Protein AF-A0A093Y6C5-F1 (afdb_monomer)

Mean predicted aligned error: 13.69 Å

pLDDT: mean 70.8, std 15.62, range [41.69, 90.62]

Foldseek 3Di:
DDDDPPVVVVVVVVVVPPPPPPDVQDWDWPPDDVPDDDDPPDDDDTHTDGDPDDDDDDDFDWDDPDPVGTDGDDD

Radius of gyration: 18.27 Å; Cα contacts (8 Å, |Δi|>4): 39; chains: 1; bounding box: 60×26×35 Å

Secondary structure (DSSP, 8-state):
----HHHHHHHHHHTS-------TT---EEESPTT--PPTT-----EE-PPSSP-------EE-SSTTS-EEPP-

Structure (mmCIF, N/CA/C/O backbone):
data_AF-A0A093Y6C5-F1
#
_entry.id   AF-A0A093Y6C5-F1
#
loop_
_atom_site.group_PDB
_atom_site.id
_atom_site.type_symbol
_atom_site.label_atom_id
_atom_site.label_alt_id
_atom_site.label_comp_id
_atom_site.label_asym_id
_atom_site.label_entity_id
_atom_site.label_seq_id
_atom_site.pdbx_PDB_ins_code
_atom_site.Cartn_x
_atom_site.Cartn_y
_atom_site.Cartn_z
_atom_site.occupancy
_atom_site.B_iso_or_equiv
_atom_site.auth_seq_id
_atom_site.auth_comp_id
_atom_site.auth_asym_id
_atom_site.auth_atom_id
_atom_site.pdbx_PDB_model_num
ATOM 1 N N . MET A 1 1 ? -47.991 -8.773 -8.128 1.00 41.69 1 MET A N 1
ATOM 2 C CA . MET A 1 1 ? -46.951 -7.820 -8.571 1.00 41.69 1 MET A CA 1
ATOM 3 C C . MET A 1 1 ? -45.628 -8.264 -7.970 1.00 41.69 1 MET A C 1
ATOM 5 O O . MET A 1 1 ? -45.380 -8.019 -6.800 1.00 41.69 1 MET A O 1
ATOM 9 N N . GLN A 1 2 ? -44.847 -9.030 -8.726 1.00 49.09 2 GLN A N 1
ATOM 10 C CA . GLN A 1 2 ? -43.609 -9.657 -8.264 1.00 49.09 2 GLN A CA 1
ATOM 11 C C . GLN A 1 2 ? -42.441 -8.737 -8.639 1.00 49.09 2 GLN A C 1
ATOM 13 O O . GLN A 1 2 ? -41.724 -8.978 -9.605 1.00 49.09 2 GLN A O 1
ATOM 18 N N . PHE A 1 3 ? -42.305 -7.614 -7.931 1.00 47.66 3 PHE A N 1
ATOM 19 C CA . PHE A 1 3 ? -41.206 -6.686 -8.174 1.00 47.66 3 PHE A CA 1
ATOM 20 C C . PHE A 1 3 ? -39.971 -7.108 -7.372 1.00 47.66 3 PHE A C 1
ATOM 22 O O . PHE A 1 3 ? -39.805 -6.785 -6.206 1.00 47.66 3 PHE A O 1
ATOM 29 N N . SER A 1 4 ? -39.090 -7.819 -8.075 1.00 54.88 4 SER A N 1
ATOM 30 C CA . SER A 1 4 ? -37.736 -7.319 -8.313 1.00 54.88 4 SER A CA 1
ATOM 31 C C . SER A 1 4 ? -36.806 -7.133 -7.098 1.00 54.88 4 SER A C 1
ATOM 33 O O . SER A 1 4 ? -36.242 -6.058 -6.894 1.00 54.88 4 SER A O 1
ATOM 35 N N . PHE A 1 5 ? -36.504 -8.218 -6.383 1.00 54.09 5 PHE A N 1
ATOM 36 C CA . PHE A 1 5 ? -35.256 -8.286 -5.603 1.00 54.09 5 PHE A CA 1
ATOM 37 C C . PHE A 1 5 ? -34.012 -8.306 -6.512 1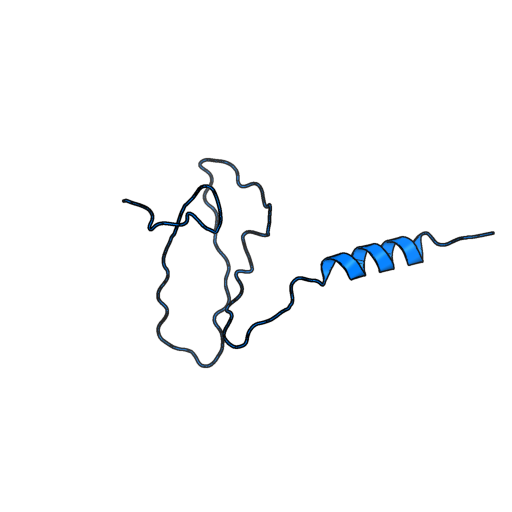.00 54.09 5 PHE A C 1
ATOM 39 O O . PHE A 1 5 ? -32.978 -7.749 -6.161 1.00 54.09 5 PHE A O 1
ATOM 46 N N . ALA A 1 6 ? -34.129 -8.866 -7.723 1.00 54.97 6 ALA A N 1
ATOM 47 C CA . ALA A 1 6 ? -33.019 -8.967 -8.672 1.00 54.97 6 ALA A CA 1
ATOM 48 C C . ALA A 1 6 ? -32.530 -7.600 -9.194 1.00 54.97 6 ALA A C 1
ATOM 50 O O . ALA A 1 6 ? -31.321 -7.374 -9.247 1.00 54.97 6 ALA A O 1
ATOM 51 N N . ASN A 1 7 ? -33.428 -6.654 -9.517 1.00 51.44 7 ASN A N 1
ATOM 52 C CA . ASN A 1 7 ? -32.976 -5.353 -10.036 1.00 51.44 7 ASN A CA 1
ATOM 53 C C . ASN A 1 7 ? -32.342 -4.476 -8.948 1.00 51.44 7 ASN A C 1
ATOM 55 O O . ASN A 1 7 ? -31.467 -3.678 -9.264 1.00 51.44 7 ASN A O 1
ATOM 59 N N . ALA A 1 8 ? -32.722 -4.640 -7.674 1.00 51.81 8 ALA A N 1
ATOM 60 C CA . ALA A 1 8 ? -32.103 -3.903 -6.571 1.00 51.81 8 ALA A CA 1
ATOM 61 C C . ALA A 1 8 ? -30.628 -4.302 -6.373 1.00 51.81 8 ALA A C 1
ATOM 63 O O . ALA A 1 8 ? -29.776 -3.440 -6.163 1.00 51.81 8 ALA A O 1
ATOM 64 N N . CYS A 1 9 ? -30.304 -5.591 -6.525 1.00 50.81 9 CYS A N 1
ATOM 65 C CA . CYS A 1 9 ? -28.921 -6.069 -6.477 1.00 50.81 9 CYS A CA 1
ATOM 66 C C . CYS A 1 9 ? -28.085 -5.576 -7.670 1.00 50.81 9 CYS A C 1
ATOM 68 O O . CYS A 1 9 ? -26.920 -5.237 -7.490 1.00 50.81 9 CYS A O 1
ATOM 70 N N . LEU A 1 10 ? -28.672 -5.484 -8.869 1.00 50.84 10 LEU A N 1
ATOM 71 C CA . LEU A 1 10 ? -27.986 -4.960 -10.059 1.00 50.84 10 LEU A CA 1
ATOM 72 C C . LEU A 1 10 ? -27.657 -3.462 -9.929 1.00 50.84 10 LEU A C 1
ATOM 74 O O . LEU A 1 10 ? -26.571 -3.038 -10.318 1.00 50.84 10 LEU A O 1
ATOM 78 N N . LEU A 1 11 ? -28.554 -2.673 -9.330 1.00 49.50 11 LEU A N 1
ATOM 79 C CA . LEU A 1 11 ? -28.322 -1.254 -9.032 1.00 49.50 11 LEU A CA 1
ATOM 80 C C . LEU A 1 11 ? -27.234 -1.048 -7.962 1.00 49.50 11 LEU A C 1
ATOM 82 O O . LEU A 1 11 ? -26.406 -0.154 -8.114 1.00 49.50 11 LEU A O 1
ATOM 86 N N . ALA A 1 12 ? -27.181 -1.896 -6.928 1.00 49.22 12 ALA A N 1
ATOM 87 C CA . ALA A 1 12 ? -26.123 -1.849 -5.912 1.00 49.22 12 ALA A CA 1
ATOM 88 C C . ALA A 1 12 ? -24.742 -2.258 -6.468 1.00 49.22 12 ALA A C 1
ATOM 90 O O . ALA A 1 12 ? -23.719 -1.691 -6.078 1.00 49.22 12 ALA A O 1
ATOM 91 N N . LEU A 1 13 ? -24.701 -3.200 -7.418 1.00 49.22 13 LEU A N 1
ATOM 92 C CA . LEU A 1 13 ? -23.461 -3.613 -8.082 1.00 49.22 13 LEU A CA 1
ATOM 93 C C . LEU A 1 13 ? -22.935 -2.533 -9.047 1.00 49.22 13 LEU A C 1
ATOM 95 O O . LEU A 1 13 ? -21.727 -2.354 -9.164 1.00 49.22 13 LEU A O 1
ATOM 99 N N . ALA A 1 14 ? -23.831 -1.762 -9.673 1.00 48.97 14 ALA A N 1
ATOM 100 C CA . ALA A 1 14 ? -23.475 -0.635 -10.539 1.00 48.97 14 ALA A CA 1
ATOM 101 C C . ALA A 1 14 ? -22.900 0.574 -9.771 1.00 48.97 14 ALA A C 1
ATOM 103 O O . ALA A 1 14 ? -22.149 1.364 -10.338 1.00 48.97 14 ALA A O 1
ATOM 104 N N . THR A 1 15 ? -23.202 0.719 -8.475 1.00 48.03 15 THR A N 1
ATOM 105 C CA . THR A 1 15 ? -22.590 1.758 -7.622 1.00 48.03 15 THR A CA 1
ATOM 106 C C . THR A 1 15 ? -21.217 1.374 -7.066 1.00 48.03 15 THR A C 1
ATOM 108 O O . THR A 1 15 ? -20.513 2.237 -6.553 1.00 48.03 15 THR A O 1
ATOM 111 N N . ALA A 1 16 ? -20.804 0.107 -7.185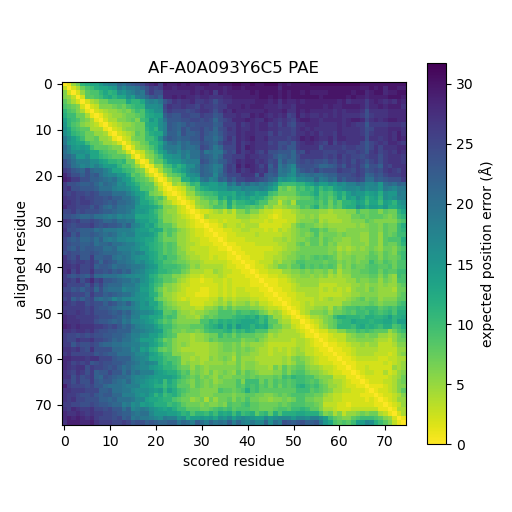 1.00 46.84 16 ALA A N 1
ATOM 112 C CA . ALA A 1 16 ? -19.483 -0.354 -6.751 1.00 46.84 16 ALA A CA 1
ATOM 113 C C . ALA A 1 16 ? -18.390 -0.187 -7.827 1.00 46.84 16 ALA A C 1
ATOM 115 O O . ALA A 1 16 ? -17.214 -0.387 -7.540 1.00 46.84 16 ALA A O 1
ATOM 116 N N . THR A 1 17 ? -18.747 0.193 -9.061 1.00 46.31 17 THR A N 1
ATOM 117 C CA . THR A 1 17 ? -17.801 0.298 -10.186 1.00 46.31 17 THR A CA 1
ATOM 118 C C . THR A 1 17 ? -17.258 1.707 -10.427 1.00 46.31 17 THR A C 1
ATOM 120 O O . THR A 1 17 ? -16.517 1.912 -11.383 1.00 46.31 17 THR A O 1
ATOM 123 N N . SER A 1 18 ? -17.572 2.703 -9.590 1.00 46.34 18 SER A N 1
ATOM 124 C CA . SER A 1 18 ? -17.101 4.084 -9.805 1.00 46.34 18 SER A CA 1
ATOM 125 C C . SER A 1 18 ? -15.631 4.335 -9.414 1.00 46.34 18 SER A C 1
ATOM 127 O O . SER A 1 18 ? -15.240 5.487 -9.253 1.00 46.34 18 SER A O 1
ATOM 129 N N . VAL A 1 19 ? -14.804 3.293 -9.268 1.00 53.03 19 VAL A N 1
ATOM 130 C CA . VAL A 1 19 ? -13.366 3.387 -8.929 1.00 53.03 19 VAL A CA 1
ATOM 131 C C . VAL A 1 19 ? -12.504 2.747 -10.026 1.00 53.03 19 VAL A C 1
ATOM 133 O O . VAL A 1 19 ? -11.572 2.006 -9.756 1.00 53.03 19 VAL A O 1
ATOM 136 N N . LEU A 1 20 ? -12.829 2.999 -11.294 1.00 47.12 20 LEU A N 1
ATOM 137 C CA . LEU A 1 20 ? -11.969 2.646 -12.433 1.00 47.12 20 LEU A CA 1
ATOM 138 C C . LEU A 1 20 ? -11.803 3.839 -13.379 1.00 47.12 20 LEU A C 1
ATOM 140 O O . LEU A 1 20 ? -11.821 3.703 -14.598 1.00 47.12 20 LEU A O 1
ATOM 144 N N . ALA A 1 21 ? -11.628 5.038 -12.824 1.00 47.94 21 ALA A N 1
ATOM 145 C CA . ALA A 1 21 ? -10.906 6.066 -13.560 1.00 47.94 21 ALA A CA 1
ATOM 146 C C . ALA A 1 21 ? -9.413 5.703 -13.488 1.00 47.94 21 ALA A C 1
ATOM 148 O O . ALA A 1 21 ? -8.669 6.285 -12.702 1.00 47.94 21 ALA A O 1
ATOM 149 N N . GLU A 1 22 ? -8.999 4.676 -14.240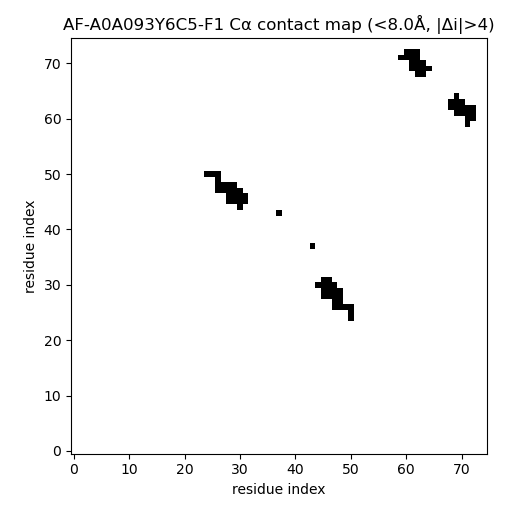 1.00 50.06 22 GLU A N 1
ATOM 150 C CA . GLU A 1 22 ? -7.585 4.350 -14.430 1.00 50.06 22 GLU A CA 1
ATOM 151 C C . GLU A 1 22 ? -6.941 5.523 -15.165 1.00 50.06 22 GLU A C 1
ATOM 153 O O . GLU A 1 22 ? -7.056 5.690 -16.379 1.00 50.06 22 GLU A O 1
ATOM 158 N N . THR A 1 23 ? -6.294 6.404 -14.412 1.00 58.50 23 THR A N 1
ATOM 159 C CA . THR A 1 23 ? -5.364 7.359 -14.996 1.00 58.50 23 THR A CA 1
ATOM 160 C C . THR A 1 23 ? -4.207 6.556 -15.587 1.00 58.50 23 THR A C 1
ATOM 162 O O . THR A 1 23 ? -3.637 5.716 -14.897 1.00 58.50 23 THR A O 1
ATOM 165 N N . VAL A 1 24 ? -3.869 6.772 -16.861 1.00 57.03 24 VAL A N 1
ATOM 166 C CA . VAL A 1 24 ? -2.754 6.071 -17.524 1.00 57.03 24 VAL A CA 1
ATOM 167 C 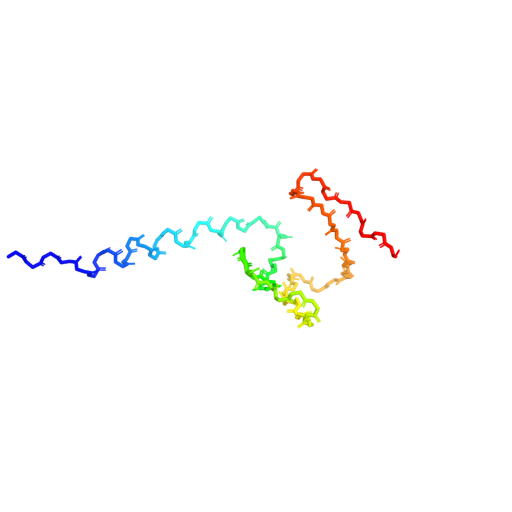C . VAL A 1 24 ? -1.481 6.217 -16.679 1.00 57.03 24 VAL A C 1
ATOM 169 O O . VAL A 1 24 ? -1.096 7.336 -16.344 1.00 57.03 24 VAL A O 1
ATOM 172 N N . GLY A 1 25 ? -0.853 5.089 -16.328 1.00 60.03 25 GLY A N 1
ATOM 173 C CA . GLY A 1 25 ? 0.303 5.041 -15.423 1.00 60.03 25 GLY A CA 1
ATOM 174 C C . GLY A 1 25 ? -0.046 5.001 -13.930 1.00 60.03 25 GLY A C 1
ATOM 175 O O . GLY A 1 25 ? 0.826 5.242 -13.098 1.00 60.03 25 GLY A O 1
ATOM 176 N N . PHE A 1 26 ? -1.307 4.740 -13.574 1.00 63.91 26 PHE A N 1
ATOM 177 C CA . PHE A 1 26 ? -1.727 4.558 -12.189 1.00 63.91 26 PHE A CA 1
ATOM 178 C C .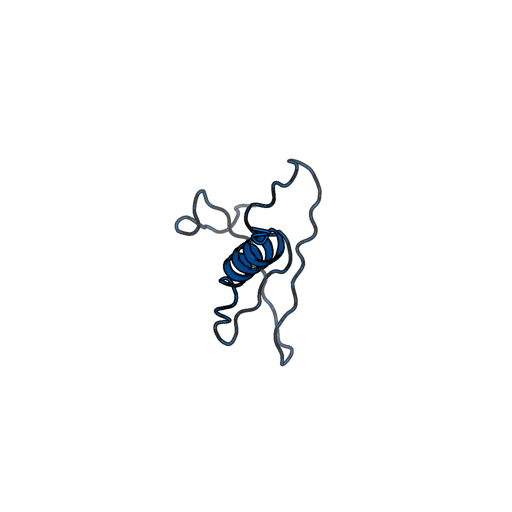 PHE A 1 26 ? -1.719 3.097 -11.785 1.00 63.91 26 PHE A C 1
ATOM 180 O O . PHE A 1 26 ? -2.528 2.279 -12.211 1.00 63.91 26 PHE A O 1
ATOM 187 N N . ASP A 1 27 ? -0.790 2.826 -10.894 1.00 68.69 27 ASP A N 1
ATOM 188 C CA . ASP A 1 27 ? -0.467 1.521 -10.375 1.00 68.69 27 ASP A CA 1
ATOM 189 C C . ASP A 1 27 ? -1.280 1.282 -9.095 1.00 68.69 27 ASP A C 1
ATOM 191 O O . ASP A 1 27 ? -0.880 1.648 -7.989 1.00 68.69 27 ASP A O 1
ATOM 195 N N . VAL A 1 28 ? -2.478 0.713 -9.258 1.00 68.25 28 VAL A N 1
ATOM 196 C CA . VAL A 1 28 ? -3.481 0.589 -8.188 1.00 68.25 28 VAL A CA 1
ATOM 197 C C . VAL A 1 28 ? -3.034 -0.411 -7.116 1.00 68.25 28 VAL A C 1
ATOM 199 O O . VAL A 1 28 ? -2.790 -1.587 -7.398 1.00 68.25 28 VAL A O 1
ATOM 202 N N . LEU A 1 29 ? -3.010 0.018 -5.850 1.00 79.81 29 LEU A N 1
ATOM 203 C CA . LEU A 1 29 ? -2.924 -0.900 -4.711 1.00 79.81 29 LEU A CA 1
ATOM 204 C C . LEU A 1 29 ? 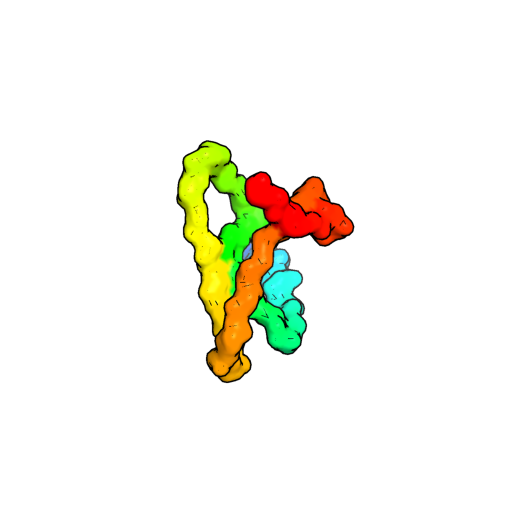-4.185 -1.773 -4.655 1.00 79.81 29 LEU A C 1
ATOM 206 O O . LEU A 1 29 ? -5.301 -1.268 -4.595 1.00 79.81 29 LEU A O 1
ATOM 210 N N . THR A 1 30 ? -4.007 -3.091 -4.619 1.00 83.69 30 THR A N 1
ATOM 211 C CA . THR A 1 30 ? -5.118 -4.056 -4.491 1.00 83.69 30 THR A CA 1
ATOM 212 C C . THR A 1 30 ? -5.448 -4.384 -3.034 1.00 83.69 30 THR A C 1
ATOM 214 O O . THR A 1 30 ? -6.529 -4.897 -2.754 1.00 83.69 30 THR A O 1
ATOM 217 N N . ALA A 1 31 ? -4.529 -4.097 -2.103 1.00 85.12 31 ALA A N 1
ATOM 218 C CA . ALA A 1 31 ? -4.761 -4.162 -0.663 1.00 85.12 31 ALA A CA 1
ATOM 219 C C . ALA A 1 31 ? -3.847 -3.166 0.084 1.00 85.12 31 ALA A C 1
ATOM 221 O O . ALA A 1 31 ? -2.667 -3.068 -0.279 1.00 85.12 31 ALA A O 1
ATOM 222 N N . PRO A 1 32 ? -4.326 -2.490 1.148 1.00 84.31 32 PRO A N 1
ATOM 223 C CA . PRO A 1 32 ? -5.646 -2.649 1.769 1.00 84.31 32 PRO A CA 1
ATOM 224 C C . PRO A 1 32 ? -6.780 -2.057 0.927 1.00 84.31 32 PRO A C 1
ATOM 226 O O . PRO A 1 32 ? -6.566 -1.148 0.125 1.00 84.31 32 PRO A O 1
ATOM 229 N N . ALA A 1 33 ? -7.986 -2.590 1.101 1.00 83.75 33 ALA A N 1
ATOM 230 C CA . ALA A 1 33 ? -9.172 -2.023 0.480 1.00 83.75 33 ALA A CA 1
ATO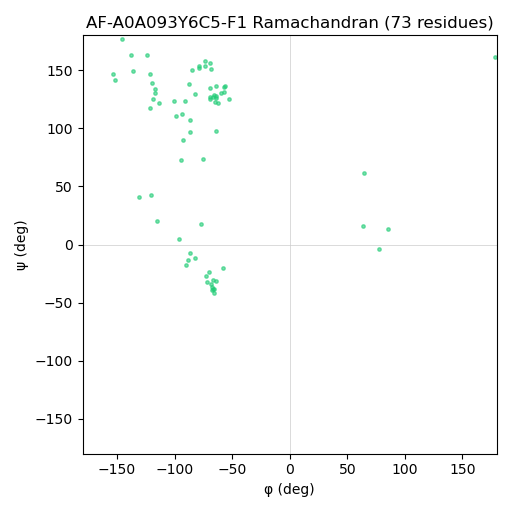M 231 C C . ALA A 1 33 ? -9.519 -0.668 1.118 1.00 83.75 33 ALA A C 1
ATOM 233 O O . ALA A 1 33 ? -9.177 -0.370 2.266 1.00 83.75 33 ALA A O 1
ATOM 234 N N . MET A 1 34 ? -10.233 0.175 0.372 1.00 76.50 34 MET A N 1
ATOM 235 C CA . MET A 1 34 ? -10.704 1.453 0.899 1.00 76.50 34 MET A CA 1
ATOM 236 C C . MET A 1 34 ? -11.614 1.220 2.117 1.00 76.50 34 MET A C 1
ATOM 238 O O . MET A 1 34 ? -12.552 0.430 2.041 1.00 76.50 34 MET A O 1
ATOM 242 N N . HIS A 1 35 ? -11.350 1.932 3.218 1.00 80.88 35 HIS A N 1
ATOM 243 C CA . HIS A 1 35 ? -12.034 1.774 4.513 1.00 80.88 35 HIS A CA 1
ATOM 244 C C . HIS A 1 35 ? -11.846 0.405 5.193 1.00 80.88 35 HIS A C 1
ATOM 246 O O . HIS A 1 35 ? -12.586 0.080 6.123 1.00 80.88 35 HIS A O 1
ATOM 252 N N . GLU A 1 36 ? -10.862 -0.396 4.774 1.00 82.75 36 GLU A N 1
ATOM 253 C CA . GLU A 1 36 ? -10.510 -1.616 5.495 1.00 82.75 36 GLU A CA 1
ATOM 254 C C . GLU A 1 36 ? -9.971 -1.266 6.888 1.00 82.75 36 GLU A C 1
ATOM 256 O O . GLU A 1 36 ? -9.008 -0.511 7.042 1.00 82.75 36 GLU A O 1
ATOM 261 N N . VAL A 1 37 ? -10.611 -1.811 7.922 1.00 86.25 37 VAL A N 1
ATOM 262 C CA . VAL A 1 37 ? -10.185 -1.619 9.309 1.00 86.25 37 VAL A CA 1
ATOM 263 C C . VAL A 1 37 ? -9.144 -2.677 9.642 1.00 86.25 37 VAL A C 1
ATOM 265 O O . VAL A 1 37 ? -9.467 -3.851 9.821 1.00 86.25 37 VAL A O 1
ATOM 268 N N . LEU A 1 38 ? -7.888 -2.251 9.743 1.00 85.88 38 LEU A N 1
ATOM 269 C CA . LEU A 1 38 ? -6.784 -3.115 10.146 1.00 85.88 38 LEU A CA 1
ATOM 270 C C . LEU A 1 38 ? -6.649 -3.139 11.668 1.00 85.88 38 LEU A C 1
ATOM 272 O O . LEU A 1 38 ? -6.729 -2.108 12.338 1.00 85.88 38 LEU A O 1
ATOM 276 N N . GLN A 1 39 ? -6.413 -4.324 12.227 1.00 89.69 39 GLN A N 1
ATOM 277 C CA . GLN A 1 39 ? -6.180 -4.462 13.659 1.00 89.69 39 GLN A CA 1
ATOM 278 C C . GLN A 1 39 ? -4.832 -3.835 14.037 1.00 89.69 39 GLN A C 1
ATOM 280 O O . GLN A 1 39 ? -3.787 -4.204 13.494 1.00 89.69 39 GLN A O 1
ATOM 285 N N . ALA A 1 40 ? -4.840 -2.930 15.015 1.00 86.12 40 ALA A N 1
ATOM 286 C CA . ALA A 1 40 ? -3.618 -2.322 15.529 1.00 86.12 40 ALA A CA 1
ATOM 287 C C . ALA A 1 40 ? -2.635 -3.388 16.050 1.00 86.12 40 ALA A C 1
ATOM 289 O O . ALA A 1 40 ? -3.025 -4.334 16.737 1.00 86.12 40 ALA A O 1
ATOM 290 N N . GLY A 1 41 ? -1.355 -3.239 15.701 1.00 87.94 41 GLY A N 1
ATOM 291 C CA . GLY A 1 41 ? -0.291 -4.181 16.066 1.00 87.94 41 GLY A CA 1
ATOM 292 C C . GLY A 1 41 ? -0.250 -5.471 15.237 1.00 87.94 41 GLY A C 1
ATOM 293 O O . GLY A 1 41 ? 0.668 -6.271 15.413 1.00 87.94 41 GLY A O 1
ATOM 294 N N . SER A 1 42 ? -1.200 -5.683 14.320 1.00 88.75 42 SER A N 1
ATOM 295 C CA . SER A 1 42 ? -1.134 -6.797 13.371 1.00 88.75 42 SER A CA 1
ATOM 296 C C . SER A 1 42 ? -0.175 -6.492 12.215 1.00 88.75 42 SER A C 1
ATOM 298 O O . SER A 1 42 ? 0.040 -5.339 11.841 1.00 88.75 42 SER A O 1
ATOM 300 N N . LYS A 1 43 ? 0.420 -7.541 11.636 1.00 90.62 43 LYS A N 1
ATOM 301 C CA . LYS A 1 43 ? 1.165 -7.423 10.378 1.00 90.62 43 LYS A CA 1
ATOM 302 C C . LYS A 1 43 ? 0.173 -7.467 9.222 1.00 90.62 43 LYS A C 1
ATOM 304 O O . LYS A 1 43 ? -0.622 -8.400 9.145 1.00 90.62 43 LYS A O 1
ATOM 309 N N . PHE A 1 44 ? 0.271 -6.509 8.307 1.00 88.25 44 PHE A N 1
ATOM 310 C CA . PHE A 1 44 ? -0.525 -6.476 7.086 1.00 88.25 44 PHE A CA 1
ATOM 311 C C . PHE A 1 44 ? 0.378 -6.512 5.853 1.00 88.25 44 PHE A C 1
ATOM 313 O O . PHE A 1 44 ? 1.420 -5.858 5.819 1.00 88.25 44 PHE A O 1
ATOM 320 N N . THR A 1 45 ? -0.018 -7.276 4.836 1.00 90.00 45 THR A N 1
ATOM 321 C CA . THR A 1 45 ? 0.708 -7.354 3.565 1.00 90.00 45 THR A CA 1
ATOM 322 C C . THR A 1 45 ? 0.039 -6.450 2.541 1.00 90.00 45 THR A C 1
ATOM 324 O O . THR A 1 45 ? -1.047 -6.759 2.055 1.00 90.00 45 THR A O 1
ATOM 327 N N . ILE A 1 46 ? 0.719 -5.360 2.184 1.00 87.31 46 ILE A N 1
ATOM 328 C CA . ILE A 1 46 ? 0.322 -4.498 1.067 1.00 87.31 46 ILE A CA 1
ATOM 329 C C . ILE A 1 46 ? 0.458 -5.303 -0.228 1.00 87.31 46 ILE A C 1
ATOM 331 O O . ILE A 1 46 ? 1.500 -5.916 -0.472 1.00 87.31 46 ILE A O 1
ATOM 335 N N . LYS A 1 47 ? -0.600 -5.321 -1.046 1.00 87.75 47 LYS A N 1
ATOM 336 C CA . LYS A 1 47 ? -0.61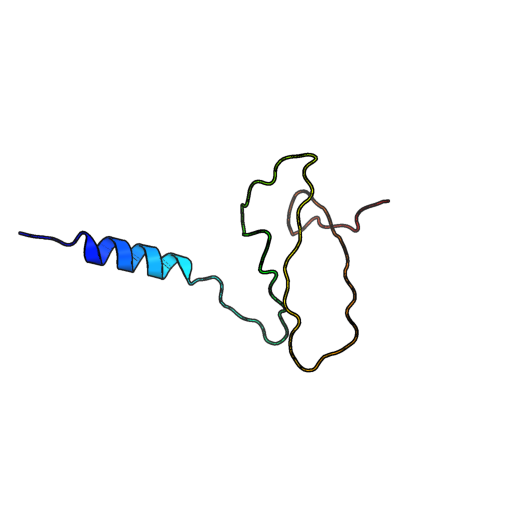5 -6.030 -2.332 1.00 87.75 47 LYS A CA 1
ATOM 337 C C . LYS A 1 47 ? -0.788 -5.048 -3.466 1.00 87.75 47 LYS A C 1
ATOM 339 O O . LYS A 1 47 ? -1.718 -4.242 -3.476 1.00 87.75 47 LYS A O 1
ATOM 344 N N . TRP A 1 48 ? 0.073 -5.174 -4.456 1.00 85.19 48 TRP A N 1
ATOM 345 C CA . TRP A 1 48 ? 0.162 -4.248 -5.563 1.00 85.19 48 TRP A CA 1
ATOM 346 C C . TRP A 1 48 ? 0.731 -4.960 -6.787 1.00 85.19 48 TRP A C 1
ATOM 348 O O . TRP A 1 48 ? 1.546 -5.870 -6.635 1.00 85.19 48 TRP A O 1
ATOM 358 N N . THR A 1 49 ? 0.282 -4.554 -7.973 1.00 81.69 49 THR A N 1
ATOM 359 C CA . THR A 1 49 ? 0.806 -5.040 -9.252 1.00 81.69 49 THR A CA 1
ATOM 360 C C . THR A 1 49 ? 1.331 -3.835 -10.034 1.00 81.69 49 THR A C 1
ATOM 362 O O . THR A 1 49 ? 0.533 -2.944 -10.324 1.00 81.69 49 THR A O 1
ATOM 365 N N . PRO A 1 50 ? 2.639 -3.768 -10.337 1.00 78.12 50 PRO A N 1
ATOM 366 C CA . PRO A 1 50 ? 3.198 -2.696 -11.154 1.00 78.12 50 PRO A CA 1
ATOM 367 C C . PRO A 1 50 ? 2.716 -2.791 -12.606 1.00 78.12 50 PRO A C 1
ATOM 369 O O . PRO A 1 50 ? 2.460 -3.891 -13.103 1.00 78.12 50 PRO A O 1
ATOM 372 N N . SER A 1 51 ? 2.630 -1.651 -13.293 1.00 75.50 51 SER A N 1
ATOM 373 C CA . SER A 1 51 ? 2.319 -1.600 -14.725 1.00 75.50 51 SER A CA 1
ATOM 374 C C . SER A 1 51 ? 3.491 -2.046 -15.600 1.00 75.50 51 SER A C 1
ATOM 376 O O . SER A 1 51 ? 4.660 -2.034 -15.205 1.00 75.50 51 SER A O 1
ATOM 378 N N . GLU A 1 52 ? 3.165 -2.459 -16.826 1.00 76.44 52 GLU A N 1
ATOM 379 C CA . GLU A 1 52 ? 4.151 -2.736 -17.868 1.00 76.44 52 GLU A CA 1
ATOM 380 C C . GLU A 1 52 ? 4.552 -1.458 -18.632 1.00 76.44 52 GLU A C 1
ATOM 382 O O . GLU A 1 52 ? 3.715 -0.572 -18.830 1.00 76.44 52 GLU A O 1
ATOM 387 N N . PRO A 1 53 ? 5.795 -1.379 -19.153 1.00 74.62 53 PRO A N 1
ATOM 388 C CA . PRO A 1 53 ? 6.884 -2.351 -19.017 1.00 74.62 53 PRO A CA 1
ATOM 389 C C . PRO A 1 53 ? 7.600 -2.249 -17.662 1.00 74.62 53 PRO A C 1
ATOM 391 O O . PRO A 1 53 ? 7.669 -1.182 -17.059 1.00 74.62 53 PRO A O 1
ATOM 394 N N . ALA A 1 54 ? 8.194 -3.358 -17.213 1.00 75.56 54 ALA A N 1
ATOM 395 C CA . ALA A 1 54 ? 8.923 -3.401 -15.948 1.00 75.56 54 ALA A CA 1
ATOM 396 C C . ALA A 1 54 ? 10.061 -2.360 -15.900 1.00 75.56 54 ALA A C 1
ATOM 398 O O . ALA A 1 54 ? 10.894 -2.281 -16.806 1.00 75.56 54 ALA A O 1
ATOM 399 N N . GLY A 1 55 ? 10.116 -1.600 -14.807 1.00 80.12 55 GLY A N 1
ATOM 400 C CA . GLY A 1 55 ? 11.117 -0.567 -14.550 1.00 80.12 55 GLY A CA 1
ATOM 401 C C . GLY A 1 55 ? 11.481 -0.475 -13.065 1.00 80.12 55 GLY A C 1
ATOM 402 O O . GLY A 1 55 ? 10.932 -1.215 -12.245 1.00 80.12 55 GLY A O 1
ATOM 403 N N . PRO A 1 56 ? 12.433 0.397 -12.691 1.00 82.19 56 PRO A N 1
ATOM 404 C CA . PRO A 1 56 ? 12.776 0.619 -11.292 1.00 82.19 56 PRO A CA 1
ATOM 405 C C . PRO A 1 56 ? 11.585 1.209 -10.526 1.00 82.19 56 PRO A C 1
ATOM 407 O O . PRO A 1 56 ? 10.929 2.134 -11.000 1.00 82.19 56 PRO A O 1
ATOM 410 N N . ILE A 1 57 ? 11.339 0.688 -9.323 1.00 78.19 57 ILE A N 1
ATOM 411 C CA . ILE A 1 57 ? 10.228 1.093 -8.458 1.00 78.19 57 ILE A CA 1
ATOM 412 C C . ILE A 1 57 ? 10.786 1.693 -7.168 1.00 78.19 57 ILE A C 1
ATOM 414 O O . ILE A 1 57 ? 11.651 1.099 -6.523 1.00 78.19 57 ILE A O 1
ATOM 418 N N . THR A 1 58 ? 10.224 2.829 -6.761 1.00 80.94 58 THR A N 1
ATOM 419 C CA . THR A 1 58 ? 10.477 3.450 -5.457 1.00 80.94 58 THR A CA 1
ATOM 420 C C . THR A 1 58 ? 9.195 3.411 -4.633 1.00 80.94 58 THR A C 1
ATOM 422 O O . THR A 1 58 ? 8.177 3.961 -5.048 1.00 80.94 58 THR A O 1
ATOM 425 N N . LEU A 1 59 ? 9.246 2.783 -3.457 1.00 79.38 59 LEU A N 1
ATOM 426 C CA . LEU A 1 59 ? 8.134 2.748 -2.506 1.00 79.38 59 LEU A CA 1
ATOM 427 C C . LEU A 1 59 ? 8.381 3.774 -1.399 1.00 79.38 59 LEU A C 1
ATOM 429 O O . LEU A 1 59 ? 9.404 3.725 -0.720 1.00 79.38 59 LEU A O 1
ATOM 433 N N . LEU A 1 60 ? 7.437 4.695 -1.220 1.00 81.88 60 LEU A N 1
ATOM 434 C CA . LEU A 1 60 ? 7.482 5.739 -0.198 1.00 81.88 60 LEU A CA 1
ATOM 435 C C . LEU A 1 60 ? 6.285 5.559 0.732 1.00 81.88 60 LEU A C 1
ATOM 437 O O . LEU A 1 60 ? 5.144 5.533 0.272 1.00 81.88 60 LEU A O 1
ATOM 441 N N . LEU A 1 61 ? 6.537 5.444 2.036 1.00 80.56 61 LEU A N 1
ATOM 442 C CA . LEU A 1 61 ? 5.474 5.414 3.035 1.00 80.56 61 LEU A CA 1
ATOM 443 C C . LEU A 1 61 ? 5.198 6.837 3.516 1.00 80.56 61 LEU A C 1
ATOM 445 O O . LEU A 1 61 ? 6.090 7.537 4.000 1.00 80.56 61 LEU A O 1
ATOM 449 N N . MET A 1 62 ? 3.943 7.252 3.375 1.00 83.81 62 MET A N 1
ATOM 450 C CA . MET A 1 62 ? 3.462 8.550 3.826 1.00 83.81 62 MET A C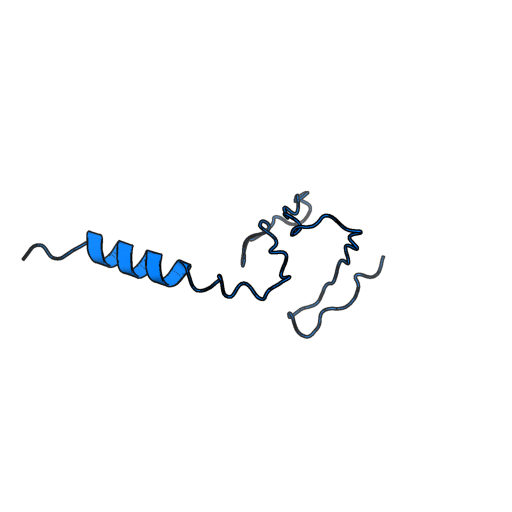A 1
ATOM 451 C C . MET A 1 62 ? 2.321 8.369 4.824 1.00 83.81 62 MET A C 1
ATOM 453 O O . MET A 1 62 ? 1.528 7.436 4.706 1.00 83.81 62 MET A O 1
ATOM 457 N N . GLN A 1 63 ? 2.223 9.277 5.790 1.00 82.31 63 GLN A N 1
ATOM 458 C CA . GLN A 1 63 ? 1.197 9.276 6.828 1.00 82.31 63 GLN A CA 1
ATOM 459 C C . GLN A 1 63 ? 0.642 10.683 7.052 1.00 82.31 63 GLN A C 1
ATOM 461 O O . GLN A 1 63 ? 1.350 11.671 6.889 1.00 82.31 63 GLN A O 1
ATOM 466 N N . GLY A 1 64 ? -0.626 10.775 7.439 1.00 83.69 64 GLY A N 1
ATOM 467 C CA . GLY A 1 64 ? -1.307 12.033 7.728 1.00 83.69 64 GLY A CA 1
ATOM 468 C C . GLY A 1 64 ? -2.762 11.782 8.112 1.00 83.69 64 GLY A C 1
ATOM 469 O O . GLY A 1 64 ? -3.305 10.718 7.827 1.00 83.69 64 GLY A O 1
ATOM 470 N N . GLU A 1 65 ? -3.399 12.755 8.762 1.00 82.50 65 GLU A N 1
ATOM 471 C CA . GLU A 1 65 ? -4.818 12.667 9.150 1.00 82.50 65 GLU A CA 1
ATOM 472 C C . GLU A 1 65 ? -5.750 12.601 7.928 1.00 82.50 65 GLU A C 1
ATOM 474 O O . GLU A 1 65 ? -6.805 11.974 7.959 1.00 82.50 65 GLU A O 1
ATOM 479 N N . THR A 1 66 ? -5.347 13.237 6.826 1.00 80.25 66 THR A N 1
ATOM 480 C CA . THR A 1 66 ? -6.102 13.283 5.574 1.00 80.25 66 THR A CA 1
ATOM 481 C C . THR A 1 66 ? -5.166 13.087 4.385 1.00 80.25 66 THR A C 1
ATOM 483 O O . THR A 1 66 ? -3.964 13.336 4.478 1.00 80.25 66 THR A O 1
ATOM 486 N N . ALA A 1 67 ? -5.722 12.757 3.217 1.00 73.81 67 ALA A N 1
ATOM 487 C CA . ALA A 1 67 ? -4.953 12.667 1.971 1.00 73.81 67 ALA A CA 1
ATOM 488 C C . ALA A 1 67 ? -4.218 13.975 1.595 1.00 73.81 67 ALA A C 1
ATOM 490 O O . ALA A 1 67 ? -3.261 13.943 0.829 1.00 73.81 67 ALA A O 1
ATOM 491 N N . LYS A 1 68 ? -4.643 15.129 2.131 1.00 83.06 68 LYS A N 1
ATOM 492 C CA . LYS A 1 68 ? -4.009 16.438 1.887 1.00 83.06 68 LYS A CA 1
ATOM 493 C C . LYS A 1 68 ? -2.872 16.758 2.857 1.00 83.06 68 LYS A C 1
ATOM 495 O O . LYS A 1 68 ? -2.143 17.715 2.626 1.00 83.06 68 LYS A O 1
ATOM 500 N N . THR A 1 69 ? -2.748 16.001 3.943 1.00 87.38 69 THR A N 1
ATOM 501 C CA . THR A 1 69 ? -1.783 16.242 5.024 1.00 87.38 69 THR A CA 1
ATOM 502 C C . THR A 1 69 ? -0.755 15.121 5.139 1.00 87.38 69 THR A C 1
ATOM 504 O O . THR A 1 69 ? -0.128 14.964 6.181 1.00 87.38 69 THR A O 1
ATOM 507 N N . LEU A 1 70 ? -0.579 14.341 4.068 1.00 86.12 70 LEU A N 1
ATOM 508 C CA . LEU A 1 70 ? 0.410 13.272 4.006 1.00 86.12 70 LEU A CA 1
ATOM 509 C C . LEU A 1 70 ? 1.836 13.842 4.049 1.00 86.12 70 LEU A C 1
ATOM 511 O O . LEU A 1 70 ? 2.209 14.674 3.223 1.00 86.12 70 LEU A O 1
ATOM 515 N N . SER A 1 71 ? 2.649 13.341 4.973 1.00 87.88 71 SER A N 1
ATOM 516 C CA . SER A 1 71 ? 4.090 13.575 5.067 1.00 87.88 71 SER A CA 1
ATOM 517 C C . SER A 1 71 ? 4.839 12.247 5.074 1.00 87.88 71 SER A C 1
ATOM 519 O O . SER A 1 71 ? 4.247 11.204 5.351 1.00 87.88 71 SER A O 1
ATOM 521 N N . PHE A 1 72 ? 6.146 12.262 4.811 1.00 84.62 72 PHE A N 1
ATOM 522 C CA . PHE A 1 72 ? 6.971 11.072 5.029 1.00 84.62 72 PHE A CA 1
ATOM 523 C C . PHE A 1 72 ? 6.844 10.600 6.479 1.00 84.62 72 PHE A C 1
ATOM 525 O O . PHE A 1 72 ? 6.834 11.422 7.400 1.00 84.62 72 PHE A O 1
ATOM 532 N N . ALA A 1 73 ? 6.706 9.287 6.666 1.00 73.06 73 ALA A N 1
ATOM 533 C CA . ALA A 1 73 ? 6.785 8.697 7.993 1.00 73.06 73 ALA A CA 1
ATOM 534 C C . ALA A 1 73 ? 8.190 8.968 8.555 1.00 73.06 73 ALA A C 1
ATOM 536 O O . ALA A 1 73 ? 9.184 8.630 7.913 1.00 73.06 73 ALA A O 1
ATOM 537 N N . SER A 1 74 ? 8.277 9.639 9.705 1.00 62.81 74 SER A N 1
ATOM 538 C CA . SER A 1 74 ? 9.537 9.750 10.441 1.00 62.81 74 SER A CA 1
ATOM 539 C C . SER A 1 74 ? 9.893 8.376 11.008 1.00 62.81 74 SER A C 1
ATOM 541 O O . SER A 1 74 ? 9.000 7.719 11.547 1.00 62.81 74 SER A O 1
ATOM 543 N N . GLU A 1 75 ? 11.155 7.963 10.876 1.00 56.81 75 GLU A N 1
ATOM 544 C CA . GLU A 1 75 ? 11.678 6.733 11.498 1.00 56.81 75 GLU A CA 1
ATOM 545 C C . GLU A 1 75 ? 11.499 6.711 13.023 1.00 56.81 75 GLU A C 1
ATOM 547 O O . GLU A 1 75 ? 11.623 7.786 13.660 1.00 56.81 75 GLU A O 1
#

Sequence (75 aa):
MQFSFANACLLALATATSVLAETVGFDVLTAPAMHEVLQAGSKFTIKWTPSEPAGPITLLLMQGETAKTLSFASE

Solvent-accessible surface area (backbone atoms only — not comparable to full-atom values): 5386 Å² total; per-residue (Å²): 136,90,81,59,70,66,60,55,53,54,54,57,57,62,67,69,59,83,82,68,83,72,52,90,91,62,62,60,65,72,26,76,54,90,90,62,84,74,65,87,93,60,90,79,80,76,37,70,60,80,64,85,76,88,71,95,82,86,89,81,68,64,46,51,97,42,94,91,54,56,37,74,63,79,131